Protein AF-A0A6C0DUD0-F1 (afdb_monomer_lite)

Organism: NCBI:txid1070528

Sequence (105 aa):
MNYELKHIHGIPYYLDGTTVRTFELVAGKPGANCIAIGTYNATDDSITYYTDWRERVKSNLDAFRGAISAQERDKLRESIIKPTKQRKTTRTPRKTTRSKTAKSE

Structure (mmCIF, N/CA/C/O backbone):
data_AF-A0A6C0DUD0-F1
#
_entry.id   AF-A0A6C0DUD0-F1
#
loop_
_atom_site.group_PDB
_atom_site.id
_atom_site.type_symbol
_atom_site.label_atom_id
_atom_site.label_alt_id
_atom_site.label_comp_id
_atom_site.label_asym_id
_atom_site.label_entity_id
_atom_site.label_seq_id
_atom_site.pdbx_PDB_ins_code
_atom_site.Cartn_x
_atom_site.Cartn_y
_atom_site.Cartn_z
_atom_site.occupancy
_atom_site.B_iso_or_equiv
_atom_site.auth_seq_id
_atom_site.auth_comp_id
_atom_site.auth_asym_id
_atom_site.auth_atom_id
_atom_site.pdbx_PDB_model_num
ATOM 1 N N . MET A 1 1 ? -13.905 -1.448 -8.779 1.00 61.81 1 MET A N 1
ATOM 2 C CA . MET A 1 1 ? -13.281 -1.327 -7.445 1.00 61.81 1 MET A CA 1
ATOM 3 C C . MET A 1 1 ? -13.371 0.132 -7.054 1.00 61.81 1 MET A C 1
ATOM 5 O O . MET A 1 1 ? -12.892 0.959 -7.821 1.00 61.81 1 MET A O 1
ATOM 9 N N . ASN A 1 2 ? -14.074 0.449 -5.969 1.00 77.38 2 ASN A N 1
ATOM 10 C CA . ASN A 1 2 ? -14.261 1.827 -5.521 1.00 77.38 2 ASN A CA 1
ATOM 11 C C . ASN A 1 2 ? -13.347 2.040 -4.313 1.00 77.38 2 ASN A C 1
ATOM 13 O O . ASN A 1 2 ? -13.676 1.595 -3.220 1.00 77.38 2 ASN A O 1
ATOM 17 N N . TYR A 1 3 ? -12.168 2.616 -4.544 1.00 85.44 3 TYR A N 1
ATOM 18 C CA . TYR A 1 3 ? -11.184 2.838 -3.490 1.00 85.44 3 TYR A CA 1
ATOM 19 C C . TYR A 1 3 ? -11.377 4.214 -2.864 1.00 85.44 3 TYR A C 1
ATOM 21 O O . TYR A 1 3 ? -11.419 5.216 -3.579 1.00 85.44 3 TYR A O 1
ATOM 29 N N . GLU A 1 4 ? -11.435 4.265 -1.540 1.00 89.31 4 GLU A N 1
ATOM 30 C CA . GLU A 1 4 ? -11.409 5.512 -0.782 1.00 89.31 4 GLU A CA 1
ATOM 31 C C . GLU A 1 4 ? -9.969 5.823 -0.356 1.00 89.31 4 GLU A C 1
ATOM 33 O O . GLU A 1 4 ? -9.250 4.945 0.118 1.00 89.31 4 GLU A O 1
ATOM 38 N N . LEU A 1 5 ? -9.514 7.063 -0.550 1.00 90.19 5 LEU A N 1
ATOM 39 C CA . LEU A 1 5 ? -8.201 7.497 -0.075 1.00 90.19 5 LEU A CA 1
ATOM 40 C C . LEU A 1 5 ? -8.312 7.935 1.386 1.00 90.19 5 LEU A C 1
ATOM 42 O O . LEU A 1 5 ? -9.009 8.904 1.683 1.00 90.19 5 LEU A O 1
ATOM 46 N N . LYS A 1 6 ? -7.569 7.282 2.279 1.00 90.19 6 LYS A N 1
ATOM 47 C CA . LYS A 1 6 ? -7.498 7.659 3.692 1.00 90.19 6 LYS A CA 1
ATOM 48 C C . LYS A 1 6 ? -6.063 7.865 4.137 1.00 90.19 6 LYS A C 1
ATOM 50 O O . LYS A 1 6 ? -5.166 7.136 3.729 1.00 90.19 6 LYS A O 1
ATOM 55 N N . HIS A 1 7 ? -5.863 8.856 4.994 1.00 91.12 7 HIS A N 1
ATOM 56 C CA . HIS A 1 7 ? -4.580 9.109 5.632 1.00 91.12 7 HIS A CA 1
ATOM 57 C C . HIS A 1 7 ? -4.634 8.555 7.049 1.00 91.12 7 HIS A C 1
ATOM 59 O O . HIS A 1 7 ? -5.418 9.040 7.858 1.00 91.12 7 HIS A O 1
ATOM 65 N N . ILE A 1 8 ? -3.818 7.543 7.333 1.00 89.25 8 ILE A N 1
ATOM 66 C CA . ILE A 1 8 ? -3.715 6.928 8.660 1.00 89.25 8 ILE A CA 1
ATOM 67 C C . ILE A 1 8 ? -2.338 7.301 9.199 1.00 89.25 8 ILE A C 1
ATOM 69 O O . ILE A 1 8 ? -1.325 7.008 8.563 1.00 89.25 8 ILE A O 1
ATOM 73 N N . HIS A 1 9 ? -2.299 8.039 10.311 1.00 87.94 9 HIS A N 1
ATOM 74 C CA . HIS A 1 9 ? -1.072 8.658 10.841 1.00 87.94 9 HIS A CA 1
ATOM 75 C C . HIS A 1 9 ? -0.273 9.466 9.793 1.00 87.94 9 HIS A C 1
ATOM 77 O O . HIS A 1 9 ? 0.956 9.473 9.792 1.00 87.94 9 HIS A O 1
ATOM 83 N N . GLY A 1 10 ? -0.972 10.133 8.868 1.00 86.12 10 GLY A N 1
ATOM 84 C CA . GLY A 1 10 ? -0.361 10.943 7.805 1.00 86.12 10 GLY A CA 1
ATOM 85 C C . GLY A 1 10 ? 0.148 10.157 6.590 1.00 86.12 10 GLY A C 1
ATOM 86 O O . GLY A 1 10 ? 0.597 10.773 5.626 1.00 86.12 10 GLY A O 1
ATOM 87 N N . ILE A 1 11 ? 0.045 8.826 6.589 1.00 87.50 11 ILE A N 1
ATOM 88 C CA . ILE A 1 11 ? 0.435 7.984 5.452 1.00 87.50 11 ILE A CA 1
ATOM 89 C C . ILE A 1 11 ? -0.811 7.679 4.605 1.00 87.50 11 ILE A C 1
ATOM 91 O O . ILE A 1 11 ? -1.821 7.240 5.163 1.00 87.50 11 ILE A O 1
ATOM 95 N N . PRO A 1 12 ? -0.783 7.915 3.278 1.00 89.69 12 PRO A N 1
ATOM 96 C CA . PRO A 1 12 ? -1.916 7.626 2.410 1.00 89.69 12 PRO A CA 1
ATOM 97 C C . PRO A 1 12 ? -2.066 6.120 2.162 1.00 89.69 12 PRO A C 1
ATOM 99 O O . PRO A 1 12 ? -1.108 5.434 1.805 1.00 89.69 12 PRO A O 1
ATOM 102 N N . TYR A 1 13 ? -3.297 5.630 2.280 1.00 91.00 13 TYR A N 1
ATOM 103 C CA . TYR A 1 13 ? -3.706 4.263 1.972 1.00 91.00 13 TYR A CA 1
ATOM 104 C C . TYR A 1 13 ? -5.002 4.252 1.166 1.00 91.00 13 TYR A C 1
ATOM 106 O O . TYR A 1 13 ? -5.828 5.162 1.274 1.00 91.00 13 TYR A O 1
ATOM 114 N N . TYR A 1 14 ? -5.203 3.187 0.392 1.00 92.62 14 TYR A N 1
ATOM 115 C CA . TYR A 1 14 ? -6.490 2.921 -0.242 1.00 92.62 14 TYR A CA 1
ATOM 116 C C . TYR A 1 14 ? -7.324 1.977 0.612 1.00 92.62 14 TYR A C 1
ATOM 118 O O . TYR A 1 14 ? -6.839 0.936 1.053 1.00 92.62 14 TYR A O 1
ATOM 126 N N . LEU A 1 15 ? -8.588 2.328 0.807 1.00 92.12 15 LEU A N 1
ATOM 127 C CA . LEU A 1 15 ? -9.582 1.519 1.492 1.00 92.12 15 LEU A CA 1
ATOM 128 C C . LEU A 1 15 ? -10.560 0.913 0.497 1.00 92.12 15 LEU A C 1
ATOM 130 O O . LEU A 1 15 ? -11.074 1.592 -0.388 1.00 92.12 15 LEU A O 1
ATOM 134 N N . ASP A 1 16 ? -10.817 -0.374 0.680 1.00 91.06 16 ASP A N 1
ATOM 135 C CA . ASP A 1 16 ? -11.853 -1.143 -0.001 1.00 91.06 16 ASP A CA 1
ATOM 136 C C . ASP A 1 16 ? -12.745 -1.760 1.083 1.00 91.06 16 ASP A C 1
ATOM 138 O O . ASP A 1 16 ? -12.427 -2.804 1.665 1.00 91.06 16 ASP A O 1
ATOM 142 N N . GLY A 1 17 ? -13.785 -1.018 1.474 1.00 89.75 17 GLY A N 1
ATOM 143 C CA . GLY A 1 17 ? -14.525 -1.277 2.709 1.00 89.75 17 GLY A CA 1
ATOM 144 C C . GLY A 1 17 ? -13.623 -1.107 3.936 1.00 89.75 17 GLY A C 1
ATOM 145 O O . GLY A 1 17 ? -13.169 -0.007 4.232 1.00 89.75 17 GLY A O 1
ATOM 146 N N . THR A 1 18 ? -13.341 -2.202 4.643 1.00 92.19 18 THR A N 1
ATOM 147 C CA . THR A 1 18 ? -12.409 -2.229 5.786 1.00 92.19 18 THR A CA 1
ATOM 148 C C . THR A 1 18 ? -11.005 -2.695 5.408 1.00 92.19 18 THR A C 1
ATOM 150 O O . THR A 1 18 ? -10.108 -2.674 6.248 1.00 92.19 18 THR A O 1
ATOM 153 N N . THR A 1 19 ? -10.784 -3.124 4.163 1.00 93.88 19 THR A N 1
ATOM 154 C CA . THR A 1 19 ? -9.483 -3.642 3.729 1.00 93.88 19 THR A CA 1
ATOM 155 C C . THR A 1 19 ? -8.561 -2.494 3.357 1.00 93.88 19 THR A C 1
ATOM 157 O O . THR A 1 19 ? -8.886 -1.683 2.492 1.00 93.88 19 THR A O 1
ATOM 160 N N . VAL A 1 20 ? -7.383 -2.462 3.971 1.00 93.31 20 VAL A N 1
ATOM 161 C CA . VAL A 1 20 ? -6.331 -1.486 3.697 1.00 93.31 20 VAL A CA 1
ATOM 162 C C . VAL A 1 20 ? -5.410 -2.036 2.623 1.00 93.31 20 VAL A C 1
ATOM 164 O O . VAL A 1 20 ? -4.886 -3.152 2.731 1.00 93.31 20 VAL A O 1
ATOM 167 N N . ARG A 1 21 ? -5.180 -1.227 1.593 1.00 92.00 21 ARG A N 1
ATOM 168 C CA . ARG A 1 21 ? -4.276 -1.517 0.487 1.00 92.00 21 ARG A CA 1
ATOM 169 C C . ARG A 1 21 ? -3.165 -0.479 0.376 1.00 92.00 21 ARG A C 1
ATOM 171 O O . ARG A 1 21 ? -3.331 0.677 0.771 1.00 92.00 21 ARG A O 1
ATOM 178 N N . THR A 1 22 ? -2.034 -0.898 -0.187 1.00 87.94 22 THR A N 1
ATOM 179 C CA . THR A 1 22 ? -0.922 -0.001 -0.520 1.00 87.94 22 THR A CA 1
ATOM 180 C C . THR A 1 22 ? -1.358 1.087 -1.496 1.00 87.94 22 THR A C 1
ATOM 182 O O . THR A 1 22 ? -2.220 0.878 -2.351 1.00 87.94 22 THR A O 1
ATOM 185 N N . PHE A 1 23 ? -0.738 2.258 -1.369 1.00 82.19 23 PHE A N 1
ATOM 186 C CA . PHE A 1 23 ? -0.944 3.377 -2.275 1.00 82.19 23 PHE A CA 1
ATOM 187 C C . PHE A 1 23 ? -0.018 3.240 -3.489 1.00 82.19 23 PHE A C 1
ATOM 189 O O . PHE A 1 23 ? 1.139 3.653 -3.452 1.00 82.19 23 PHE A O 1
ATOM 196 N N . GLU A 1 24 ? -0.523 2.635 -4.566 1.00 81.06 24 GLU A N 1
ATOM 197 C CA . GLU A 1 24 ? 0.160 2.603 -5.862 1.00 81.06 24 GLU A CA 1
ATOM 198 C C . GLU A 1 24 ? -0.652 3.346 -6.918 1.00 81.06 24 GLU A C 1
ATOM 200 O O . GLU A 1 24 ? -1.835 3.070 -7.127 1.00 81.06 24 GLU A O 1
ATOM 205 N N . LEU A 1 25 ? -0.001 4.285 -7.605 1.00 76.56 25 LEU A N 1
ATOM 206 C CA . LEU A 1 25 ? -0.603 5.067 -8.676 1.00 76.56 25 LEU A CA 1
ATOM 207 C C . LEU A 1 25 ? -0.142 4.549 -10.035 1.00 76.56 25 LEU A C 1
ATOM 209 O O . LEU A 1 25 ? 1.051 4.508 -10.327 1.00 76.56 25 LEU A O 1
ATOM 213 N N . VAL A 1 26 ? -1.103 4.244 -10.902 1.00 74.31 26 VAL A N 1
ATOM 214 C CA . VAL A 1 26 ? -0.873 4.002 -12.328 1.00 74.31 26 VAL A CA 1
ATOM 215 C C . VAL A 1 26 ? -1.686 5.037 -13.096 1.00 74.31 26 VAL A C 1
ATOM 217 O O . VAL A 1 26 ? -2.911 5.076 -12.994 1.00 74.31 26 VAL A O 1
ATOM 220 N N . ALA A 1 27 ? -1.003 5.924 -13.827 1.00 72.69 27 ALA A N 1
ATOM 221 C CA . ALA A 1 27 ? -1.626 7.028 -14.569 1.00 72.69 27 ALA A CA 1
ATOM 222 C C . ALA A 1 27 ? -2.581 7.905 -13.718 1.00 72.69 27 ALA A C 1
ATOM 224 O O . ALA A 1 27 ? -3.641 8.324 -14.181 1.00 72.69 27 ALA A O 1
ATOM 225 N N . GLY A 1 28 ? -2.220 8.164 -12.454 1.00 67.69 28 GLY A N 1
ATOM 226 C CA . GLY A 1 28 ? -2.998 9.016 -11.542 1.00 67.69 28 GLY A CA 1
ATOM 227 C C . GLY A 1 28 ? -4.242 8.359 -10.933 1.00 67.69 28 GLY A C 1
ATOM 228 O O . GLY A 1 28 ? -4.995 9.026 -10.229 1.00 67.69 28 GLY A O 1
ATOM 229 N N . LYS A 1 29 ? -4.461 7.062 -11.174 1.00 72.38 29 LYS A N 1
ATOM 230 C CA . LYS A 1 29 ? -5.520 6.262 -10.546 1.00 72.38 29 LYS A CA 1
ATOM 231 C C . LYS A 1 29 ? -4.905 5.149 -9.690 1.00 72.38 29 LYS A C 1
ATOM 233 O O . LYS A 1 29 ? -3.763 4.769 -9.958 1.00 72.38 29 LYS A O 1
ATOM 238 N N . PRO A 1 30 ? -5.640 4.607 -8.700 1.00 74.50 30 PRO A N 1
ATOM 239 C CA . PRO A 1 30 ? -5.210 3.409 -7.990 1.00 74.50 30 PRO A CA 1
ATOM 240 C C . PRO A 1 30 ? -4.872 2.309 -9.001 1.00 74.50 30 PRO A C 1
ATOM 242 O O . PRO A 1 30 ? -5.697 1.963 -9.852 1.00 74.50 30 PRO A O 1
ATOM 245 N N . GLY A 1 31 ? -3.642 1.808 -8.949 1.00 72.25 31 GLY A N 1
ATOM 246 C CA . GLY A 1 31 ? -3.177 0.759 -9.843 1.00 72.25 31 GLY A CA 1
ATOM 247 C C . GLY A 1 31 ? -3.860 -0.579 -9.568 1.00 72.25 31 GLY A C 1
ATOM 248 O O . GLY A 1 31 ? -4.327 -0.851 -8.465 1.00 72.25 31 GLY A O 1
ATOM 249 N N . ALA A 1 32 ? -3.852 -1.476 -10.555 1.00 74.56 32 ALA A N 1
ATOM 250 C CA . ALA A 1 32 ? -4.261 -2.870 -10.340 1.00 74.56 32 ALA A CA 1
ATOM 251 C C . ALA A 1 32 ? -3.359 -3.602 -9.322 1.00 74.56 32 ALA A C 1
ATOM 253 O O . ALA A 1 32 ? -3.751 -4.617 -8.755 1.00 74.56 32 ALA A O 1
ATOM 254 N N . ASN A 1 33 ? -2.171 -3.052 -9.071 1.00 79.19 33 ASN A N 1
ATOM 255 C CA . ASN A 1 33 ? -1.147 -3.607 -8.198 1.00 79.19 33 ASN A CA 1
ATOM 256 C C . ASN A 1 33 ? -1.306 -3.194 -6.725 1.00 79.19 33 ASN A C 1
ATOM 258 O O . ASN A 1 33 ? -0.424 -3.482 -5.927 1.00 79.19 33 ASN A O 1
ATOM 262 N N . CYS A 1 34 ? -2.406 -2.539 -6.331 1.00 87.00 34 CYS A N 1
ATOM 263 C CA . CYS A 1 34 ? -2.657 -2.208 -4.927 1.00 87.00 34 CYS A CA 1
ATOM 264 C C . CYS A 1 34 ? -2.788 -3.484 -4.075 1.00 87.00 34 CYS A C 1
ATOM 266 O O . CYS A 1 34 ? -3.759 -4.243 -4.188 1.00 87.00 34 CYS A O 1
ATOM 268 N N . ILE A 1 35 ? -1.826 -3.695 -3.181 1.00 90.00 35 ILE A N 1
ATOM 269 C CA . ILE A 1 35 ? -1.689 -4.909 -2.376 1.00 90.00 35 ILE A CA 1
ATOM 270 C C . ILE A 1 35 ? -2.459 -4.744 -1.074 1.00 90.00 35 ILE A C 1
ATOM 272 O O . ILE A 1 35 ? -2.262 -3.762 -0.366 1.00 90.00 35 ILE A O 1
ATOM 276 N N . ALA A 1 36 ? -3.298 -5.720 -0.729 1.00 92.44 36 ALA A N 1
ATOM 277 C CA . ALA A 1 36 ? -3.964 -5.761 0.568 1.00 92.44 36 ALA A CA 1
ATOM 278 C C . ALA A 1 36 ? -2.966 -6.113 1.682 1.00 92.44 36 ALA A C 1
ATOM 280 O O . ALA A 1 36 ? -2.351 -7.185 1.657 1.00 92.44 36 ALA A O 1
ATOM 281 N N . ILE A 1 37 ? -2.830 -5.206 2.651 1.00 94.25 37 ILE A N 1
ATOM 282 C CA . ILE A 1 37 ? -1.829 -5.267 3.728 1.00 94.25 37 ILE A CA 1
ATOM 283 C C . ILE A 1 37 ? -2.443 -5.446 5.114 1.00 94.25 37 ILE A C 1
ATOM 285 O O . ILE A 1 37 ? -1.734 -5.820 6.046 1.00 94.25 37 ILE A O 1
ATOM 289 N N . GLY A 1 38 ? -3.743 -5.202 5.262 1.00 94.75 38 GLY A N 1
ATOM 290 C CA . GLY A 1 38 ? -4.411 -5.347 6.543 1.00 94.75 38 GLY A CA 1
ATOM 291 C C . GLY A 1 38 ? -5.851 -4.871 6.525 1.00 94.75 38 GLY A C 1
ATOM 292 O O . GLY A 1 38 ? -6.441 -4.641 5.469 1.00 94.75 38 GLY A O 1
ATOM 293 N N . THR A 1 39 ? -6.396 -4.694 7.720 1.00 96.19 39 THR A N 1
ATOM 294 C CA . THR A 1 39 ? -7.737 -4.161 7.953 1.00 96.19 39 THR A CA 1
ATOM 295 C C . THR A 1 39 ? -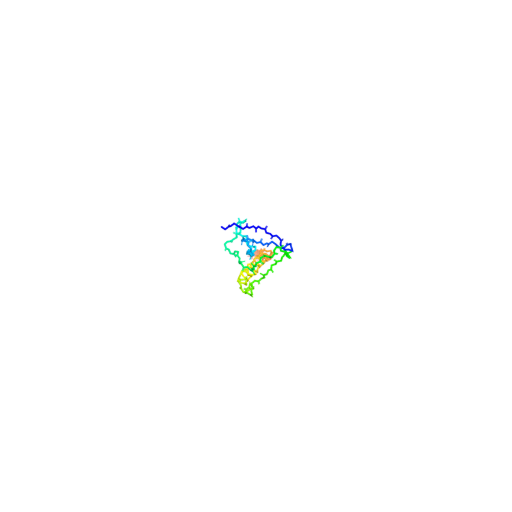7.671 -2.890 8.777 1.00 96.19 39 THR A C 1
ATOM 297 O O . THR A 1 39 ? -6.869 -2.778 9.704 1.00 96.19 39 THR A O 1
ATOM 300 N N . TYR A 1 40 ? -8.526 -1.935 8.445 1.00 95.44 40 TYR A N 1
ATOM 301 C CA . TYR A 1 40 ? -8.641 -0.677 9.159 1.00 95.44 40 TYR A CA 1
ATOM 302 C C . TYR A 1 40 ? -9.578 -0.824 10.354 1.00 95.44 40 TYR A C 1
ATOM 304 O O . TYR A 1 40 ? -10.699 -1.315 10.217 1.00 95.44 40 TYR A O 1
ATOM 312 N N . ASN A 1 41 ? -9.115 -0.366 11.512 1.00 94.19 41 ASN A N 1
ATOM 313 C CA . ASN A 1 41 ? -9.901 -0.245 12.726 1.00 94.19 41 ASN A CA 1
ATOM 314 C C . ASN A 1 41 ? -10.250 1.234 12.941 1.00 94.19 41 ASN A C 1
ATOM 316 O O . ASN A 1 41 ? -9.376 2.053 13.222 1.00 94.19 41 ASN A O 1
ATOM 320 N N . ALA A 1 42 ? -11.536 1.562 12.807 1.00 90.75 42 ALA A N 1
ATOM 321 C CA . ALA A 1 42 ? -12.037 2.928 12.936 1.00 90.75 42 ALA A CA 1
ATOM 322 C C . ALA A 1 42 ? -12.032 3.456 14.378 1.00 90.75 42 ALA A C 1
ATOM 324 O O . ALA A 1 42 ? -12.010 4.668 14.566 1.00 90.75 42 ALA A O 1
ATOM 325 N N . THR A 1 43 ? -12.052 2.573 15.380 1.00 91.62 43 THR A N 1
ATOM 326 C CA . THR A 1 43 ? -12.085 2.961 16.798 1.00 91.62 43 THR A CA 1
ATOM 327 C C . THR A 1 43 ? -10.758 3.572 17.232 1.00 91.62 43 THR A C 1
ATOM 329 O O . THR A 1 43 ? -10.734 4.619 17.869 1.00 91.62 43 THR A O 1
ATOM 332 N N . ASP A 1 44 ? -9.660 2.930 16.834 1.00 90.69 44 ASP A N 1
ATOM 333 C CA . ASP A 1 44 ? -8.301 3.300 17.244 1.00 90.69 44 ASP A CA 1
ATOM 334 C C . ASP A 1 44 ? -7.540 4.056 16.143 1.00 90.69 44 ASP A C 1
ATOM 336 O O . ASP A 1 44 ? -6.344 4.301 16.276 1.00 90.69 44 ASP A O 1
ATOM 340 N N . ASP A 1 45 ? -8.218 4.358 15.029 1.00 90.19 45 ASP A N 1
ATOM 341 C CA . ASP A 1 45 ? -7.649 4.911 13.794 1.00 90.19 45 ASP A CA 1
ATOM 342 C C . ASP A 1 45 ? -6.343 4.215 13.368 1.00 90.19 45 ASP A C 1
ATOM 344 O O . ASP A 1 45 ? -5.325 4.847 13.093 1.00 90.19 45 ASP A O 1
ATOM 348 N N . SER A 1 46 ? -6.359 2.880 13.347 1.00 92.50 46 SER A N 1
ATOM 349 C CA . SER A 1 46 ? -5.155 2.066 13.163 1.00 92.50 46 SER A CA 1
ATOM 350 C C . SER A 1 46 ? -5.335 0.956 12.130 1.00 92.50 46 SER A C 1
ATOM 352 O O . SER A 1 46 ? -6.443 0.630 11.697 1.00 92.50 46 SER A O 1
ATOM 354 N N . ILE A 1 47 ? -4.212 0.375 11.701 1.00 94.19 47 ILE A N 1
ATOM 355 C CA . ILE A 1 47 ? -4.180 -0.742 10.754 1.00 94.19 47 ILE A CA 1
ATOM 356 C C . ILE A 1 47 ? -3.772 -2.003 11.504 1.00 94.19 47 ILE A C 1
ATOM 358 O O . ILE A 1 47 ? -2.676 -2.085 12.061 1.00 94.19 47 ILE A O 1
ATOM 362 N N . THR A 1 48 ? -4.620 -3.024 11.450 1.00 95.50 48 THR A N 1
ATOM 363 C CA . THR A 1 48 ? -4.237 -4.387 11.812 1.00 95.50 48 THR A CA 1
ATOM 364 C C . THR A 1 48 ? -3.646 -5.061 10.582 1.00 95.50 48 THR A C 1
ATOM 366 O O . THR A 1 48 ? -4.363 -5.421 9.648 1.00 95.50 48 THR A O 1
ATOM 369 N N . TYR A 1 49 ? -2.324 -5.192 10.557 1.00 94.88 49 TYR A N 1
ATOM 370 C CA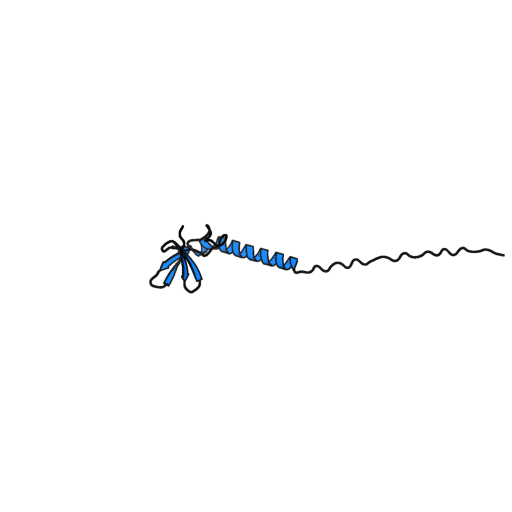 . TYR A 1 49 ? -1.616 -5.792 9.431 1.00 94.88 49 TYR A CA 1
ATOM 371 C C . TYR A 1 49 ? -1.821 -7.310 9.372 1.00 94.88 49 TYR A C 1
ATOM 373 O O . TYR A 1 49 ? -1.811 -7.988 10.400 1.00 94.88 49 TYR A O 1
ATOM 381 N N . TYR A 1 50 ? -1.954 -7.853 8.161 1.00 96.06 50 TYR A N 1
ATOM 382 C CA . TYR A 1 50 ? -1.923 -9.302 7.947 1.00 96.06 50 TYR A CA 1
ATOM 383 C C . TYR A 1 50 ? -0.545 -9.857 8.281 1.00 96.06 50 TYR A C 1
ATOM 385 O O . TYR A 1 50 ? 0.448 -9.201 8.015 1.00 96.06 50 TYR A O 1
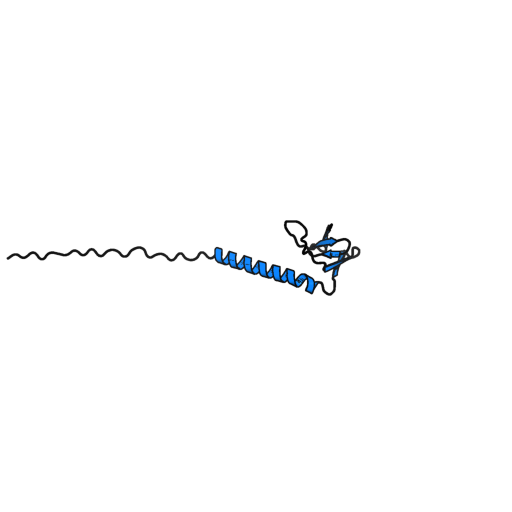ATOM 393 N N . THR A 1 51 ? -0.439 -11.072 8.812 1.00 96.06 51 THR A N 1
ATOM 394 C CA . THR A 1 51 ? 0.859 -11.636 9.231 1.00 96.06 51 THR A CA 1
ATOM 395 C C . THR A 1 51 ? 1.889 -11.712 8.101 1.00 96.06 51 THR A C 1
ATOM 397 O O . THR A 1 51 ? 3.079 -11.584 8.363 1.00 96.06 51 THR A O 1
ATOM 400 N N . ASP A 1 52 ? 1.428 -11.876 6.860 1.00 95.00 52 ASP A N 1
ATOM 401 C CA . ASP A 1 52 ? 2.227 -12.027 5.639 1.00 95.00 52 ASP A CA 1
ATOM 402 C C . ASP A 1 52 ? 2.334 -10.734 4.800 1.00 95.00 52 ASP A C 1
ATOM 404 O O . ASP A 1 52 ? 2.700 -10.755 3.620 1.00 95.00 52 ASP A O 1
ATOM 408 N N . TRP A 1 53 ? 1.972 -9.576 5.368 1.00 93.31 53 TRP A N 1
ATOM 409 C CA . TRP A 1 53 ? 1.933 -8.317 4.616 1.00 93.31 53 TRP A CA 1
ATOM 410 C C . TRP A 1 53 ? 3.299 -7.938 4.027 1.00 93.31 53 TRP A C 1
ATOM 412 O O . TRP A 1 53 ? 3.374 -7.362 2.938 1.00 93.31 53 TRP A O 1
ATOM 422 N N . ARG A 1 54 ? 4.388 -8.269 4.731 1.00 91.88 54 ARG A N 1
ATOM 423 C CA . ARG A 1 54 ? 5.759 -7.931 4.324 1.00 91.88 54 ARG A CA 1
ATOM 424 C C . ARG A 1 54 ? 6.159 -8.696 3.075 1.00 91.88 54 ARG A C 1
ATOM 426 O O . ARG A 1 54 ? 6.736 -8.116 2.159 1.00 91.88 54 ARG A O 1
ATOM 433 N N . GLU A 1 55 ? 5.832 -9.979 3.034 1.00 93.62 55 GLU A N 1
ATOM 434 C CA . GLU A 1 55 ? 6.100 -10.880 1.922 1.00 93.62 55 GLU A CA 1
ATOM 435 C C . GLU A 1 55 ? 5.342 -10.427 0.676 1.00 93.62 55 GLU A C 1
ATOM 437 O O . GLU A 1 55 ? 5.924 -10.375 -0.407 1.00 93.62 55 GLU A O 1
ATOM 442 N N . ARG A 1 56 ? 4.078 -10.010 0.837 1.00 89.62 56 ARG A N 1
ATOM 443 C CA . ARG A 1 56 ? 3.253 -9.509 -0.271 1.00 89.62 56 ARG A CA 1
ATOM 444 C C . ARG A 1 56 ? 3.854 -8.265 -0.919 1.00 89.62 56 ARG A C 1
ATOM 446 O O . ARG A 1 56 ? 3.938 -8.188 -2.139 1.00 89.62 56 ARG A O 1
ATOM 453 N N . VAL A 1 57 ? 4.297 -7.300 -0.112 1.00 89.88 57 VAL A N 1
ATOM 454 C CA . VAL A 1 57 ? 4.792 -6.002 -0.606 1.00 89.88 57 VAL A CA 1
ATOM 455 C C . VAL A 1 57 ? 6.250 -6.070 -1.086 1.00 89.88 57 VAL A C 1
ATOM 457 O O . VAL A 1 57 ? 6.695 -5.210 -1.850 1.00 89.88 57 VAL A O 1
ATOM 460 N N . LYS A 1 58 ? 6.999 -7.110 -0.697 1.00 90.19 58 LYS A N 1
ATOM 461 C CA . LYS A 1 58 ? 8.430 -7.265 -0.999 1.00 90.19 58 LYS A CA 1
ATOM 462 C C . LYS A 1 58 ? 8.758 -7.136 -2.486 1.00 90.19 58 LYS A C 1
ATOM 464 O O . LYS A 1 58 ? 9.648 -6.368 -2.831 1.00 90.19 58 LYS A O 1
ATOM 469 N N . SER A 1 59 ? 8.020 -7.827 -3.356 1.00 87.44 59 SER A N 1
ATOM 470 C CA . SER A 1 59 ? 8.270 -7.794 -4.806 1.00 87.44 59 SER A CA 1
ATOM 471 C C . SER A 1 59 ? 8.173 -6.375 -5.376 1.00 87.44 59 SER A C 1
ATOM 473 O O . SER A 1 59 ? 9.033 -5.951 -6.147 1.00 87.44 59 SER A O 1
ATOM 475 N N . ASN A 1 60 ? 7.157 -5.611 -4.964 1.00 84.81 60 ASN A N 1
ATOM 476 C CA . ASN A 1 60 ? 6.951 -4.247 -5.452 1.00 84.81 60 ASN A CA 1
ATOM 477 C C . ASN A 1 60 ? 8.004 -3.288 -4.887 1.00 84.81 60 ASN A C 1
ATOM 479 O O . ASN A 1 60 ? 8.506 -2.431 -5.614 1.00 84.81 60 ASN A O 1
ATOM 483 N N . LEU A 1 61 ? 8.404 -3.465 -3.623 1.00 84.94 61 LEU A N 1
ATOM 484 C CA . LEU A 1 61 ? 9.504 -2.698 -3.033 1.00 84.94 61 LEU A CA 1
ATOM 485 C C . LEU A 1 61 ? 10.840 -2.973 -3.722 1.00 84.94 61 LEU A C 1
ATOM 487 O O . LEU A 1 61 ? 11.597 -2.036 -3.972 1.00 84.94 61 LEU A O 1
ATOM 491 N N . ASP A 1 62 ? 11.136 -4.231 -4.037 1.00 87.69 62 ASP A N 1
ATOM 492 C CA . ASP A 1 62 ? 12.370 -4.607 -4.723 1.00 87.69 62 ASP A CA 1
ATOM 493 C C . ASP A 1 62 ? 12.386 -4.058 -6.158 1.00 87.69 62 ASP A C 1
ATOM 495 O O . ASP A 1 62 ? 13.391 -3.483 -6.584 1.00 87.69 62 ASP A O 1
ATOM 499 N N . ALA A 1 63 ? 11.255 -4.117 -6.871 1.00 84.31 63 ALA A N 1
ATOM 500 C CA . ALA A 1 63 ? 11.102 -3.492 -8.184 1.00 84.31 63 ALA A CA 1
ATOM 501 C C . ALA A 1 63 ? 11.285 -1.964 -8.127 1.00 84.31 63 ALA A C 1
ATOM 503 O O . ALA A 1 63 ? 12.015 -1.394 -8.942 1.00 84.31 63 ALA A O 1
ATOM 504 N N . PHE A 1 64 ? 10.683 -1.300 -7.136 1.00 82.25 64 PHE A N 1
ATOM 505 C CA . PHE A 1 64 ? 10.826 0.140 -6.920 1.00 82.25 64 PHE A CA 1
ATOM 506 C C . PHE A 1 64 ? 12.280 0.539 -6.629 1.00 82.25 64 PHE A C 1
ATOM 508 O O . PHE A 1 64 ? 12.817 1.452 -7.257 1.00 82.25 64 PHE A O 1
ATOM 515 N N . ARG A 1 65 ? 12.956 -0.187 -5.729 1.00 83.38 65 ARG A N 1
ATOM 516 C CA . ARG A 1 65 ? 14.383 0.019 -5.425 1.00 83.38 65 ARG A CA 1
ATOM 517 C C . ARG A 1 65 ? 15.260 -0.191 -6.659 1.00 83.38 65 ARG A C 1
ATOM 519 O O . ARG A 1 65 ? 16.170 0.601 -6.909 1.00 83.38 65 ARG A O 1
ATOM 526 N N . GLY A 1 66 ? 14.964 -1.219 -7.454 1.00 81.94 66 GLY A N 1
ATOM 527 C CA . GLY A 1 66 ? 15.630 -1.471 -8.729 1.00 81.94 66 GLY A CA 1
ATOM 528 C C . GLY A 1 66 ? 15.476 -0.305 -9.708 1.00 81.94 66 GLY A C 1
ATOM 529 O O . GLY A 1 66 ? 16.468 0.140 -10.289 1.00 81.94 66 GLY A O 1
ATOM 530 N N . ALA A 1 67 ? 14.267 0.247 -9.839 1.00 77.81 67 ALA A N 1
ATOM 531 C CA . ALA A 1 67 ? 13.986 1.380 -10.719 1.00 77.81 67 ALA A CA 1
ATOM 532 C C . ALA A 1 67 ? 14.747 2.659 -10.319 1.00 77.81 67 ALA A C 1
ATOM 534 O O . ALA A 1 67 ? 15.317 3.319 -11.190 1.00 77.81 67 ALA A O 1
ATOM 535 N N . ILE A 1 68 ? 14.836 2.969 -9.018 1.00 73.88 68 ILE A N 1
ATOM 536 C CA . ILE A 1 68 ? 15.628 4.110 -8.516 1.00 73.88 68 ILE A CA 1
ATOM 537 C C . ILE A 1 68 ? 17.101 3.961 -8.919 1.00 73.88 68 ILE A C 1
ATOM 539 O O . ILE A 1 68 ? 17.691 4.880 -9.489 1.00 73.88 68 ILE A O 1
ATOM 543 N N . SER A 1 69 ? 17.679 2.775 -8.699 1.00 63.88 69 SER A N 1
ATOM 544 C CA . SER A 1 69 ? 19.093 2.508 -9.004 1.00 63.88 69 SER A CA 1
ATOM 545 C C . SER A 1 69 ? 19.448 2.664 -10.493 1.00 63.88 69 SER A C 1
ATOM 547 O O . SER A 1 69 ? 20.594 2.962 -10.846 1.00 63.88 69 SER A O 1
ATOM 549 N N . ALA A 1 70 ? 18.473 2.462 -11.387 1.00 60.34 70 ALA A N 1
ATOM 550 C CA . ALA A 1 70 ? 18.640 2.672 -12.821 1.00 60.34 70 ALA A CA 1
ATOM 551 C C . ALA A 1 70 ? 18.583 4.165 -13.177 1.00 60.34 70 ALA A C 1
ATOM 553 O O . ALA A 1 70 ? 19.454 4.662 -13.891 1.00 60.34 70 ALA A O 1
ATOM 554 N N . GLN A 1 71 ? 17.612 4.895 -12.620 1.00 59.34 71 GLN A N 1
ATOM 555 C CA . GLN A 1 71 ? 17.423 6.322 -12.888 1.00 59.34 71 GLN A CA 1
ATOM 556 C C . GLN A 1 71 ? 18.596 7.185 -12.402 1.00 59.34 71 GLN A C 1
ATOM 558 O O . GLN A 1 71 ? 18.953 8.155 -13.071 1.00 59.34 71 GLN A O 1
ATOM 563 N N . GLU A 1 72 ? 19.217 6.845 -11.270 1.00 59.19 72 GLU A N 1
ATOM 564 C CA . GLU A 1 72 ? 20.383 7.581 -10.762 1.00 59.19 72 GLU A CA 1
ATOM 565 C C . GLU A 1 72 ? 21.643 7.324 -11.597 1.00 59.19 72 GLU A C 1
ATOM 567 O O . GLU A 1 72 ? 22.379 8.264 -11.901 1.00 59.19 72 GLU A O 1
ATOM 572 N N . ARG A 1 73 ? 21.881 6.079 -12.040 1.00 58.84 73 ARG A N 1
ATOM 573 C CA . ARG A 1 73 ? 23.059 5.745 -12.862 1.00 58.84 73 ARG A CA 1
ATOM 574 C C . ARG A 1 73 ? 23.063 6.446 -14.212 1.00 58.84 73 ARG A C 1
ATOM 576 O O . ARG A 1 73 ? 24.120 6.914 -14.637 1.00 58.84 73 ARG A O 1
ATOM 583 N N . ASP A 1 74 ? 21.927 6.487 -14.897 1.00 61.06 74 ASP A N 1
ATOM 584 C CA . ASP A 1 74 ? 21.884 7.041 -16.250 1.00 61.06 74 ASP A CA 1
ATOM 585 C C . ASP A 1 74 ? 21.952 8.576 -16.230 1.00 61.06 74 ASP A C 1
ATOM 587 O O . ASP A 1 74 ? 22.725 9.155 -16.992 1.00 61.06 74 ASP A O 1
ATOM 591 N N . LYS A 1 75 ? 21.324 9.234 -15.245 1.00 63.72 75 LYS A N 1
ATOM 592 C CA . LYS A 1 75 ? 21.499 10.681 -15.015 1.00 63.72 75 LYS A CA 1
ATOM 593 C C . LYS A 1 75 ? 22.939 11.061 -14.655 1.00 63.72 75 LYS A C 1
ATOM 595 O O . LYS A 1 75 ? 23.424 12.101 -15.094 1.00 63.72 75 LYS A O 1
ATOM 600 N N . LEU A 1 76 ? 23.648 10.226 -13.887 1.00 59.97 76 LEU A N 1
ATOM 601 C CA . LEU A 1 76 ? 25.065 10.451 -13.575 1.00 59.97 76 LEU A CA 1
ATOM 602 C C . LEU A 1 76 ? 25.948 10.327 -14.829 1.00 59.97 76 LEU A C 1
ATOM 604 O O . LEU A 1 76 ? 26.912 11.065 -14.998 1.00 59.97 76 LEU A O 1
ATOM 608 N N . ARG A 1 77 ? 25.622 9.398 -15.734 1.00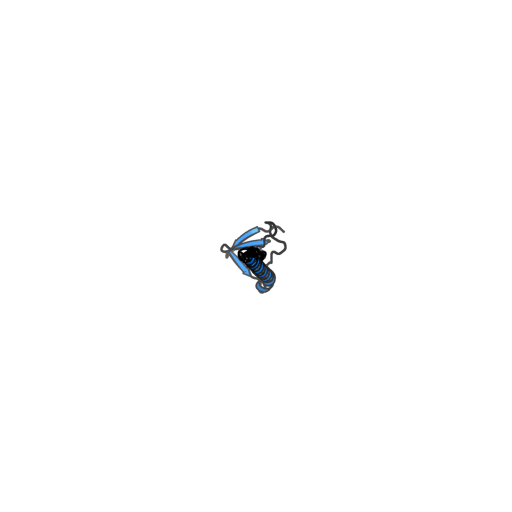 62.66 77 ARG A N 1
ATOM 609 C CA . ARG A 1 77 ? 26.353 9.210 -16.998 1.00 62.66 77 ARG A CA 1
ATOM 610 C C . ARG A 1 77 ? 26.136 10.353 -17.985 1.00 62.66 77 ARG A C 1
ATOM 612 O O . ARG A 1 77 ? 27.048 10.645 -18.755 1.00 62.66 77 ARG A O 1
ATOM 619 N N . GLU A 1 78 ? 24.960 10.970 -17.966 1.00 64.88 78 GLU A N 1
ATOM 620 C CA . GLU A 1 78 ? 24.640 12.148 -18.776 1.00 64.88 78 GLU A CA 1
ATOM 621 C C . GLU A 1 78 ? 25.286 13.429 -18.228 1.00 64.88 78 GLU A C 1
ATOM 623 O O . GLU A 1 78 ? 25.731 14.267 -19.011 1.00 64.88 78 GLU A O 1
ATOM 628 N N . SER A 1 79 ? 25.392 13.574 -16.901 1.00 64.62 79 SER A N 1
ATOM 629 C CA . SER A 1 79 ? 25.971 14.764 -16.258 1.00 64.62 79 SER A CA 1
ATOM 630 C C . SER A 1 79 ? 27.502 14.778 -16.212 1.00 64.62 79 SER A C 1
ATOM 632 O O . SER A 1 79 ? 28.104 15.847 -16.083 1.00 64.62 79 SER A O 1
ATOM 634 N N . ILE A 1 80 ? 28.161 13.622 -16.364 1.00 67.19 80 ILE A N 1
ATOM 635 C CA . ILE A 1 80 ? 29.612 13.567 -16.561 1.00 67.19 80 ILE A CA 1
ATOM 636 C C . ILE A 1 80 ? 29.918 14.102 -17.962 1.00 67.19 80 ILE A C 1
ATOM 638 O O . ILE A 1 80 ? 29.892 13.374 -18.958 1.00 67.19 80 ILE A O 1
ATOM 642 N N . ILE A 1 81 ? 30.247 15.394 -18.029 1.00 65.56 81 ILE A N 1
ATOM 643 C CA . ILE A 1 81 ? 30.846 16.029 -19.204 1.00 65.56 81 ILE A CA 1
ATOM 644 C C . ILE A 1 81 ? 32.112 15.238 -19.534 1.00 65.56 81 ILE A C 1
ATOM 646 O O . ILE A 1 81 ? 33.147 15.373 -18.878 1.00 65.56 81 ILE A O 1
ATOM 650 N N . LYS A 1 82 ? 32.028 14.365 -20.540 1.00 68.44 82 LYS A N 1
ATOM 651 C CA . LYS A 1 82 ? 33.194 13.638 -21.040 1.00 68.44 82 LYS A CA 1
ATOM 652 C C . LYS A 1 82 ? 34.178 14.693 -21.545 1.00 68.44 82 LYS A C 1
ATOM 654 O O . LYS A 1 82 ? 33.794 15.456 -22.432 1.00 68.44 82 LYS A O 1
ATOM 659 N N . PRO A 1 83 ? 35.418 14.765 -21.029 1.00 64.19 83 PRO A N 1
ATOM 660 C CA . PRO A 1 83 ? 36.388 15.711 -21.546 1.00 64.19 83 PRO A CA 1
ATOM 661 C C . PRO A 1 83 ? 36.573 15.432 -23.035 1.00 64.19 83 PRO A C 1
ATOM 663 O O . PRO A 1 83 ? 37.010 14.350 -23.443 1.00 64.19 83 PRO A O 1
ATOM 666 N N . THR A 1 84 ? 36.176 16.396 -23.861 1.00 66.62 84 THR A N 1
ATOM 667 C CA . THR A 1 84 ? 36.342 16.340 -25.305 1.00 66.62 84 THR A CA 1
ATOM 668 C C . THR A 1 84 ? 37.837 16.231 -25.551 1.00 66.62 84 THR A C 1
ATOM 670 O O . THR A 1 84 ? 38.580 17.170 -25.267 1.00 66.62 84 THR A O 1
ATOM 673 N N . LYS A 1 85 ? 38.309 15.067 -26.024 1.00 64.12 85 LYS A N 1
ATOM 674 C CA . LYS A 1 85 ? 39.709 14.896 -26.431 1.00 64.12 85 LYS A CA 1
ATOM 675 C C . LYS A 1 85 ? 40.041 16.038 -27.382 1.00 64.12 85 LYS A C 1
ATOM 677 O O . LYS A 1 85 ? 39.535 16.072 -28.503 1.00 64.12 85 LYS A O 1
ATOM 682 N N . GLN A 1 86 ? 40.874 16.966 -26.922 1.00 58.44 86 GLN A N 1
ATOM 683 C CA . GLN A 1 86 ? 41.370 18.065 -27.729 1.00 58.44 86 GLN A CA 1
ATOM 684 C C . GLN A 1 86 ? 42.113 17.422 -28.903 1.00 58.44 86 GLN A C 1
ATOM 686 O O . GLN A 1 86 ? 43.196 16.853 -28.743 1.00 58.44 86 GLN A O 1
ATOM 691 N N . ARG A 1 87 ? 41.489 17.406 -30.087 1.00 62.59 87 ARG A N 1
ATOM 692 C CA . ARG A 1 87 ? 42.173 17.009 -31.315 1.00 62.59 87 ARG A CA 1
ATOM 693 C C . ARG A 1 87 ? 43.317 18.003 -31.475 1.00 62.59 87 ARG A C 1
ATOM 695 O O . ARG A 1 87 ? 43.064 19.159 -31.793 1.00 62.59 87 ARG A O 1
ATOM 702 N N . LYS A 1 88 ? 44.555 17.566 -31.214 1.00 57.88 88 LYS A N 1
ATOM 703 C CA . LYS A 1 88 ? 45.764 18.315 -31.572 1.00 57.88 88 LYS A CA 1
ATOM 704 C C . LYS A 1 88 ? 45.664 18.637 -33.059 1.00 57.88 88 LYS A C 1
ATOM 706 O O . LYS A 1 88 ? 45.782 17.750 -33.903 1.00 57.88 88 LYS A O 1
ATOM 711 N N . THR A 1 89 ? 45.364 19.890 -33.358 1.00 58.62 89 THR A N 1
ATOM 712 C CA . THR A 1 89 ? 45.276 20.404 -34.711 1.00 58.62 89 THR A CA 1
ATOM 713 C C . THR A 1 89 ? 46.685 20.473 -35.303 1.00 58.62 89 THR A C 1
ATOM 715 O O . THR A 1 89 ? 47.595 21.076 -34.748 1.00 58.62 89 THR A O 1
ATOM 718 N N . THR A 1 90 ? 46.826 19.785 -36.435 1.00 57.81 90 THR A N 1
ATOM 719 C CA . THR A 1 90 ? 47.647 20.154 -37.597 1.00 57.81 90 THR A CA 1
ATOM 720 C C . THR A 1 90 ? 49.172 20.196 -37.417 1.00 57.81 90 THR A C 1
ATOM 722 O O . THR A 1 90 ? 49.762 21.206 -37.046 1.00 57.81 90 THR A O 1
ATOM 725 N N . ARG A 1 91 ? 49.837 19.102 -37.830 1.00 63.91 91 ARG A N 1
ATOM 726 C CA . ARG A 1 91 ? 51.257 19.113 -38.229 1.00 63.91 91 ARG A CA 1
ATOM 727 C C . ARG A 1 91 ? 51.466 20.204 -39.284 1.00 63.91 91 ARG A C 1
ATOM 729 O O . ARG A 1 91 ? 50.871 20.144 -40.356 1.00 63.91 91 ARG A O 1
ATOM 736 N N . THR A 1 92 ? 52.330 21.167 -38.992 1.00 60.03 92 THR A N 1
ATOM 737 C CA . THR A 1 92 ? 52.824 22.151 -39.959 1.00 60.03 92 THR A CA 1
ATOM 738 C C . THR A 1 92 ? 53.574 21.446 -41.101 1.00 60.03 92 THR A C 1
ATOM 740 O O . THR A 1 92 ? 54.410 20.574 -40.840 1.00 60.03 92 THR A O 1
ATOM 743 N N . PRO A 1 93 ? 53.312 21.783 -42.377 1.00 61.00 93 PRO A N 1
ATOM 744 C CA . PRO A 1 93 ? 54.087 21.253 -43.492 1.00 61.00 93 PRO A CA 1
ATOM 745 C C . PRO A 1 93 ? 55.476 21.907 -43.518 1.00 61.00 93 PRO A C 1
ATOM 747 O O . PRO A 1 93 ? 55.612 23.130 -43.580 1.00 61.00 93 PRO A O 1
ATOM 750 N N . ARG A 1 94 ? 56.530 21.085 -43.476 1.00 62.62 94 ARG A N 1
ATOM 751 C CA . ARG A 1 94 ? 57.924 21.529 -43.612 1.00 62.62 94 ARG A CA 1
ATOM 752 C C . ARG A 1 94 ? 58.162 21.972 -45.060 1.00 62.62 94 ARG A C 1
ATOM 754 O O . ARG A 1 94 ? 58.255 21.131 -45.948 1.00 62.62 94 ARG A O 1
ATOM 761 N N . LYS A 1 95 ? 58.269 23.284 -45.299 1.00 53.75 95 LYS A N 1
ATOM 762 C CA . LYS A 1 95 ? 58.740 23.852 -46.574 1.00 53.75 95 LYS A CA 1
ATOM 763 C C . LYS A 1 95 ? 60.161 23.338 -46.847 1.00 53.75 95 LYS A C 1
ATOM 765 O O . LYS A 1 95 ? 61.094 23.686 -46.131 1.00 53.75 95 LYS A O 1
ATOM 770 N N . THR A 1 96 ? 60.326 22.507 -47.871 1.00 61.81 96 THR A N 1
ATOM 771 C CA . THR A 1 96 ? 61.633 22.139 -48.425 1.00 61.81 96 THR A CA 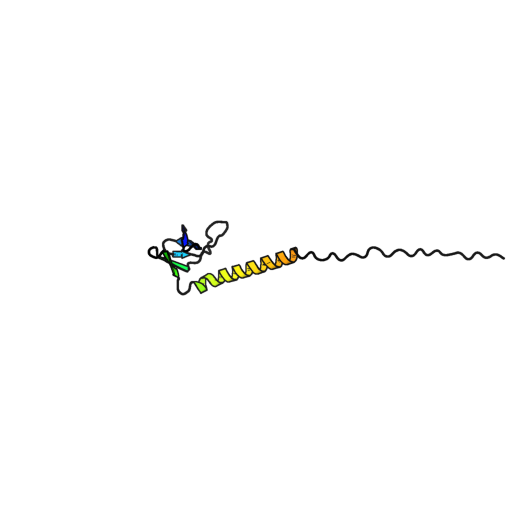1
ATOM 772 C C . THR A 1 96 ? 62.037 23.183 -49.462 1.00 61.81 96 THR A C 1
ATOM 774 O O . THR A 1 96 ? 61.607 23.120 -50.613 1.00 61.81 96 THR A O 1
ATOM 777 N N . THR A 1 97 ? 62.851 24.161 -49.077 1.00 56.22 97 THR A N 1
ATOM 778 C CA . THR A 1 97 ? 63.557 25.017 -50.036 1.00 56.22 97 THR A CA 1
ATOM 779 C C . THR A 1 97 ? 64.794 24.275 -50.538 1.00 56.22 97 THR A C 1
ATOM 781 O O . THR A 1 97 ? 65.783 24.111 -49.830 1.00 56.22 97 THR A O 1
ATOM 784 N N . ARG A 1 98 ? 64.707 23.780 -51.776 1.00 54.38 98 ARG A N 1
ATOM 785 C CA . ARG A 1 98 ? 65.822 23.229 -52.553 1.00 54.38 98 ARG A CA 1
ATOM 786 C C . ARG A 1 98 ? 66.629 24.400 -53.116 1.00 54.38 98 ARG A C 1
ATOM 788 O O . ARG A 1 98 ? 66.241 24.974 -54.130 1.00 54.38 98 ARG A O 1
ATOM 795 N N . SER A 1 99 ? 67.732 24.760 -52.468 1.00 51.41 99 SER A N 1
ATOM 796 C CA . SER A 1 99 ?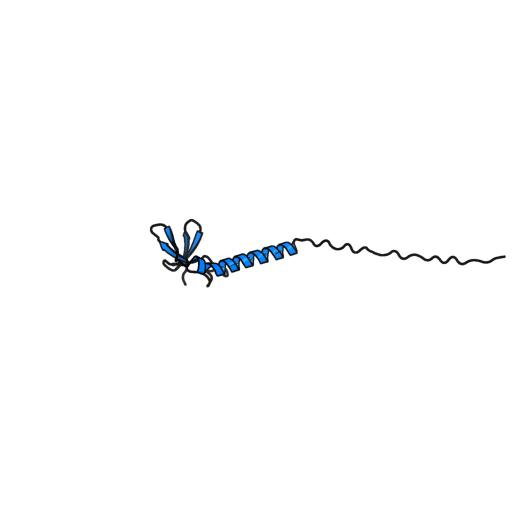 68.693 25.716 -53.026 1.00 51.41 99 SER A CA 1
ATOM 797 C C . SER A 1 99 ? 69.489 25.029 -54.137 1.00 51.41 99 SER A C 1
ATOM 799 O O . SER A 1 99 ? 70.224 24.074 -53.895 1.00 51.41 99 SER A O 1
ATOM 801 N N . LYS A 1 100 ? 69.276 25.486 -55.373 1.00 49.16 100 LYS A N 1
ATOM 802 C CA . LYS A 1 100 ? 70.044 25.125 -56.569 1.00 49.16 100 LYS A CA 1
ATOM 803 C C . LYS A 1 100 ? 71.479 25.632 -56.384 1.00 49.16 100 LYS A C 1
ATOM 805 O O . LYS A 1 100 ? 71.683 26.831 -56.232 1.00 49.16 100 LYS A O 1
ATOM 810 N N . THR A 1 101 ? 72.455 24.734 -56.409 1.00 51.19 101 THR A N 1
ATOM 811 C CA . THR A 1 101 ? 73.865 25.068 -56.627 1.00 51.19 101 THR A CA 1
ATOM 812 C C . THR A 1 101 ? 73.997 25.714 -58.005 1.00 51.19 101 THR A C 1
ATOM 814 O O . THR A 1 101 ? 73.713 25.074 -59.018 1.00 51.19 101 THR A O 1
ATOM 817 N N . ALA A 1 102 ? 74.391 26.986 -58.045 1.00 47.38 102 ALA A N 1
ATOM 818 C CA . ALA A 1 102 ? 74.859 27.639 -59.260 1.00 47.38 102 ALA A CA 1
ATOM 819 C C . ALA A 1 102 ? 76.382 27.459 -59.341 1.00 47.38 102 ALA A C 1
ATOM 821 O O . ALA A 1 102 ? 77.101 27.801 -58.404 1.00 47.38 102 ALA A O 1
ATOM 822 N N . LYS A 1 103 ? 76.837 26.853 -60.440 1.00 43.69 103 LYS A N 1
ATOM 823 C CA . LYS A 1 103 ? 78.234 26.801 -60.884 1.00 43.69 103 LYS A CA 1
ATOM 824 C C . LYS A 1 103 ? 78.564 28.087 -61.641 1.00 43.69 103 LYS A C 1
ATOM 826 O O . LYS A 1 103 ? 77.778 28.451 -62.510 1.00 43.69 103 LYS A O 1
ATOM 831 N N . SER A 1 104 ? 79.743 28.641 -61.377 1.00 42.88 104 SER A N 1
ATOM 832 C CA . SER A 1 104 ? 80.546 29.519 -62.252 1.00 42.88 104 SER A CA 1
ATOM 833 C C . SER A 1 104 ? 81.713 30.036 -61.407 1.00 42.88 104 SER A C 1
ATOM 835 O O . SER A 1 104 ? 81.463 30.429 -60.270 1.00 42.88 104 SER A O 1
ATOM 837 N N . GLU A 1 105 ? 82.967 30.101 -61.822 1.00 38.66 105 GLU A N 1
ATOM 838 C CA . GLU A 1 105 ? 83.782 29.589 -62.932 1.00 38.66 105 GLU A CA 1
ATOM 839 C C . GLU A 1 105 ? 85.226 29.701 -62.405 1.00 38.66 105 GLU A C 1
ATOM 841 O O . GLU A 1 105 ? 85.475 30.645 -61.614 1.00 38.66 105 GLU A O 1
#

Secondary structure (DSSP, 8-state):
--PEEEEETTEEEEEETTEEE---EETTEE-TT--EEEEEETTTTEEEE-TTHHHHHHHHHHHHHHHHHHHHHHHHHHHS----------PPP------------

pLDDT: mean 77.01, std 15.51, range [38.66, 96.19]

Foldseek 3Di:
DDWDWDQQVNRTWTDDPQFTWDQDDDPNDRDPLTHGFAGADPVVSDGDGDPCSCVSCVVVVVVVVVVVVVVVVVVVVVPPPDPDPPPPDDDDDDDDDDDDDDDDD

Radius of gyration: 34.61 Å; chains: 1; bounding box: 98×42×80 Å